Protein AF-A0A1U9P5I4-F1 (afdb_monomer)

Mean predicted aligned error: 11.29 Å

Structure (mmCIF, N/CA/C/O backbone):
data_AF-A0A1U9P5I4-F1
#
_entry.id   AF-A0A1U9P5I4-F1
#
loop_
_atom_site.group_PDB
_atom_site.id
_atom_site.type_symbol
_atom_site.label_atom_id
_atom_site.label_alt_id
_atom_site.label_comp_id
_atom_site.label_asym_id
_atom_site.label_entity_id
_atom_site.label_seq_id
_atom_site.pdbx_PDB_ins_code
_atom_site.Cartn_x
_atom_site.Cartn_y
_atom_site.Cartn_z
_atom_site.occupancy
_atom_site.B_iso_or_equiv
_atom_site.auth_seq_id
_atom_site.auth_comp_id
_atom_site.auth_asym_id
_atom_site.auth_atom_id
_atom_site.pdbx_PDB_model_num
ATOM 1 N N . MET A 1 1 ? -7.831 36.887 18.153 1.00 40.91 1 MET A N 1
ATOM 2 C CA . MET A 1 1 ? -8.481 35.955 17.207 1.00 40.91 1 MET A CA 1
ATOM 3 C C . MET A 1 1 ? -7.465 35.541 16.154 1.00 40.91 1 MET A C 1
ATOM 5 O O . MET A 1 1 ? -7.138 36.349 15.299 1.00 40.91 1 MET A O 1
ATOM 9 N N . LYS A 1 2 ? -6.933 34.320 16.227 1.00 37.94 2 LYS A N 1
ATOM 10 C CA . LYS A 1 2 ? -6.471 33.596 15.040 1.00 37.94 2 LYS A CA 1
ATOM 11 C C . LYS A 1 2 ? -6.691 32.117 15.326 1.00 37.94 2 LYS A C 1
ATOM 13 O O . LYS A 1 2 ? -6.280 31.606 16.362 1.00 37.94 2 LYS A O 1
ATOM 18 N N . THR A 1 3 ? -7.533 31.557 14.483 1.00 38.78 3 THR A N 1
ATOM 19 C CA . THR A 1 3 ? -8.202 30.269 14.564 1.00 38.78 3 THR A CA 1
ATOM 20 C C . THR A 1 3 ? -7.208 29.120 14.587 1.00 38.78 3 THR A C 1
ATOM 22 O O . THR A 1 3 ? -6.248 29.098 13.823 1.00 38.78 3 THR A O 1
ATOM 25 N N . SER A 1 4 ? -7.473 28.184 15.492 1.00 43.94 4 SER A N 1
ATOM 26 C CA . SER A 1 4 ? -6.852 26.874 15.593 1.00 43.94 4 SER A CA 1
ATOM 27 C C . SER A 1 4 ? -6.925 26.134 14.260 1.00 43.94 4 SER A C 1
ATOM 29 O O . SER A 1 4 ? -8.015 25.914 13.742 1.00 43.94 4 SER A O 1
ATOM 31 N N . GLU A 1 5 ? -5.783 25.680 13.759 1.00 42.97 5 GLU A N 1
ATOM 32 C CA . GLU A 1 5 ? -5.716 24.592 12.786 1.00 42.97 5 GLU A CA 1
ATOM 33 C C . GLU A 1 5 ? -4.978 23.439 13.464 1.00 42.97 5 GLU A C 1
ATOM 35 O O . GLU A 1 5 ? -3.804 23.153 13.246 1.00 42.97 5 GLU A O 1
ATOM 40 N N . THR A 1 6 ? -5.672 22.828 14.423 1.00 44.88 6 THR A N 1
ATOM 41 C CA . THR A 1 6 ? -5.271 21.549 14.993 1.00 44.88 6 THR A CA 1
ATOM 42 C C . THR A 1 6 ? -5.537 20.516 13.907 1.00 44.88 6 THR A C 1
ATOM 44 O O . THR A 1 6 ? -6.657 20.024 13.782 1.00 44.88 6 THR A O 1
ATOM 47 N N . ALA A 1 7 ? -4.527 20.231 13.082 1.00 46.97 7 ALA A N 1
ATOM 48 C CA . ALA A 1 7 ? -4.523 19.068 12.208 1.00 46.97 7 ALA A CA 1
ATOM 49 C C . ALA A 1 7 ? -4.668 17.830 13.102 1.00 46.97 7 ALA A C 1
ATOM 51 O O . ALA A 1 7 ? -3.713 17.333 13.700 1.00 46.97 7 ALA A O 1
ATOM 52 N N . SER A 1 8 ? -5.917 17.416 13.292 1.00 44.66 8 SER A N 1
ATOM 53 C CA . SER A 1 8 ? -6.299 16.258 14.078 1.00 44.66 8 SER A CA 1
ATOM 54 C C . SER A 1 8 ? -5.844 15.027 13.311 1.00 44.66 8 SER A C 1
ATOM 56 O O . SER A 1 8 ? -6.559 14.505 12.457 1.00 44.66 8 SER A O 1
ATOM 58 N N . THR A 1 9 ? -4.619 14.577 13.578 1.00 53.47 9 THR A N 1
ATOM 59 C CA . THR A 1 9 ? -4.164 13.250 13.174 1.00 53.47 9 THR A CA 1
ATOM 60 C C . THR A 1 9 ? -4.976 12.240 13.973 1.00 53.47 9 THR A C 1
ATOM 62 O O . THR A 1 9 ? -4.565 11.780 15.040 1.00 53.47 9 THR A O 1
ATOM 65 N N . VAL A 1 10 ? -6.167 11.910 13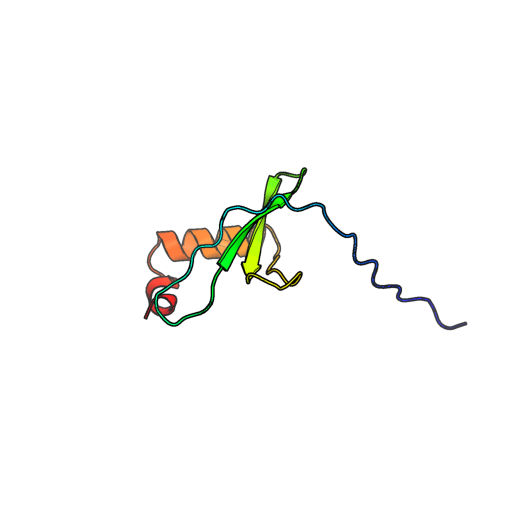.474 1.00 56.25 10 VAL A N 1
ATOM 66 C CA . VAL A 1 10 ? -6.907 10.734 13.918 1.00 56.25 10 VAL A CA 1
ATOM 67 C C . VAL A 1 10 ? -5.968 9.555 13.690 1.00 56.25 10 VAL A C 1
ATOM 69 O O . VAL A 1 10 ? -5.691 9.183 12.548 1.00 56.25 10 VAL A O 1
ATOM 72 N N . ARG A 1 11 ? -5.417 8.993 14.774 1.00 64.38 11 ARG A N 1
ATOM 73 C CA . ARG A 1 11 ? -4.641 7.751 14.707 1.00 64.38 11 ARG A CA 1
ATOM 74 C C . ARG A 1 11 ? -5.612 6.634 14.360 1.00 64.38 11 ARG A C 1
ATOM 76 O O . ARG A 1 11 ? -6.171 5.983 15.237 1.00 64.38 11 ARG A O 1
ATOM 83 N N . THR A 1 12 ? -5.860 6.465 13.070 1.00 74.88 12 THR A N 1
ATOM 84 C CA . THR A 1 12 ? -6.648 5.354 12.554 1.00 74.88 12 THR A CA 1
ATOM 85 C C . THR A 1 12 ? -5.931 4.066 12.953 1.00 74.88 12 THR A C 1
ATOM 87 O O . THR A 1 12 ? -4.737 3.915 12.696 1.00 74.88 12 THR A O 1
ATOM 90 N N . HIS A 1 13 ? -6.630 3.163 13.642 1.00 85.00 13 HIS A N 1
ATOM 91 C CA . HIS A 1 13 ? -6.068 1.867 14.010 1.00 85.00 13 HIS A CA 1
ATOM 92 C C . HIS A 1 13 ? -5.962 1.002 12.750 1.00 85.00 13 HIS A C 1
ATOM 94 O O . HIS A 1 13 ? -6.976 0.551 12.214 1.00 85.00 13 HIS A O 1
ATOM 100 N N . ILE A 1 14 ? -4.734 0.804 12.274 1.00 86.69 14 ILE A N 1
ATOM 101 C CA . ILE A 1 14 ? -4.422 0.028 11.072 1.00 86.69 14 ILE A CA 1
ATOM 102 C C . ILE A 1 14 ? -3.845 -1.322 11.506 1.00 86.69 14 ILE A C 1
ATOM 104 O O . ILE A 1 14 ? -2.815 -1.375 12.179 1.00 86.69 14 ILE A O 1
ATOM 108 N N . ALA A 1 15 ? -4.501 -2.410 11.105 1.00 90.12 15 ALA A N 1
ATOM 109 C CA . ALA A 1 15 ? -3.977 -3.763 11.235 1.00 90.12 15 ALA A CA 1
ATOM 110 C C . ALA A 1 15 ? -2.985 -4.0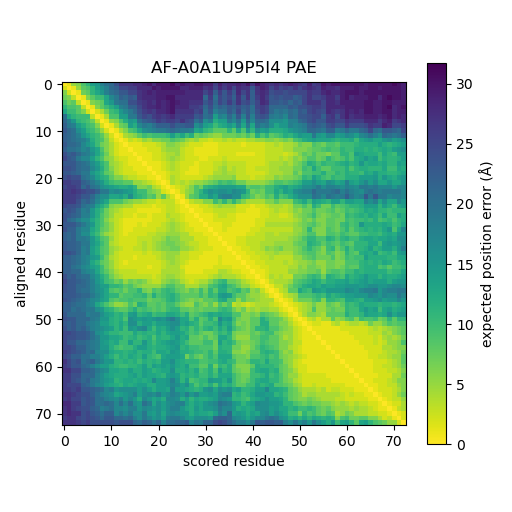22 10.093 1.00 90.12 15 ALA A C 1
ATOM 112 O O . ALA A 1 15 ? -3.379 -4.057 8.926 1.00 90.12 15 ALA A O 1
ATOM 113 N N . TRP A 1 16 ? -1.702 -4.154 10.432 1.00 88.94 16 TRP A N 1
ATOM 114 C CA . TRP A 1 16 ? -0.609 -4.331 9.474 1.00 88.94 16 TRP A CA 1
ATOM 115 C C . TRP A 1 16 ? -0.319 -5.808 9.200 1.00 88.94 16 TRP A C 1
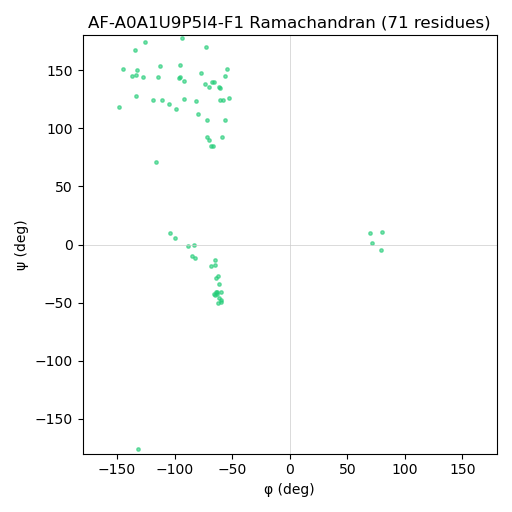ATOM 117 O O . TRP A 1 16 ? -0.313 -6.619 10.124 1.00 88.94 16 TRP A O 1
ATOM 127 N N . SER A 1 17 ? -0.035 -6.136 7.940 1.00 89.06 17 SER A N 1
ATOM 128 C CA . SER A 1 17 ? 0.514 -7.427 7.529 1.00 89.06 17 SER A CA 1
ATOM 129 C C . SER A 1 17 ? 1.985 -7.566 7.924 1.00 89.06 17 SER A C 1
ATOM 131 O O . SER A 1 17 ? 2.650 -6.582 8.274 1.00 89.06 17 SER A O 1
ATOM 133 N N . GLU A 1 18 ? 2.518 -8.780 7.774 1.00 90.19 18 GLU A N 1
ATOM 134 C CA . GLU A 1 18 ? 3.965 -8.978 7.748 1.00 90.19 18 GLU A CA 1
ATOM 135 C C . GLU A 1 18 ? 4.612 -8.118 6.642 1.00 90.19 18 GLU A C 1
ATOM 137 O O . GLU A 1 18 ? 3.984 -7.883 5.596 1.00 90.19 18 GLU A O 1
ATOM 142 N N . PRO A 1 19 ? 5.832 -7.599 6.868 1.00 88.50 19 PRO A N 1
ATOM 143 C CA . PRO A 1 19 ? 6.554 -6.831 5.863 1.00 88.50 19 PRO A CA 1
ATOM 144 C C . PRO A 1 19 ? 6.987 -7.677 4.665 1.00 88.50 19 PRO A C 1
ATOM 146 O O . PRO A 1 19 ? 7.505 -8.778 4.820 1.00 88.50 19 PRO A O 1
ATOM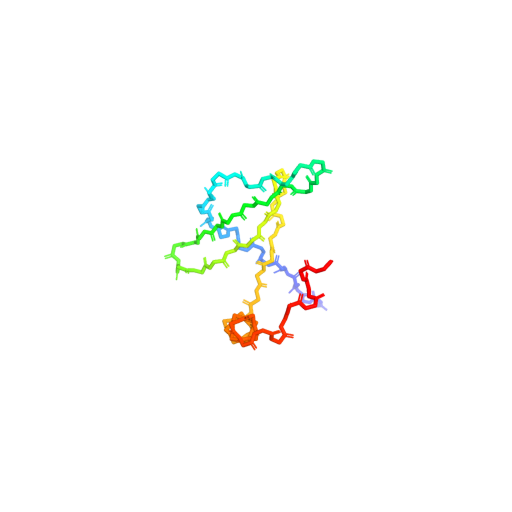 149 N N . PHE A 1 20 ? 6.866 -7.104 3.473 1.00 84.44 20 PHE A N 1
ATOM 150 C CA . PHE A 1 20 ? 7.497 -7.572 2.250 1.00 84.44 20 PHE A CA 1
ATOM 151 C C . PHE A 1 20 ? 8.763 -6.749 1.986 1.00 84.44 20 PHE A C 1
ATOM 153 O O . PHE A 1 20 ? 8.696 -5.534 1.778 1.00 84.44 20 PHE A O 1
ATOM 160 N N . CYS A 1 21 ? 9.918 -7.411 2.008 1.00 84.69 21 CYS A N 1
ATOM 161 C CA . CYS A 1 21 ? 11.219 -6.797 1.766 1.00 84.69 21 CYS A CA 1
ATOM 162 C C . CYS A 1 21 ? 11.785 -7.302 0.438 1.00 84.69 21 CYS A C 1
ATOM 164 O O . CYS A 1 21 ? 11.944 -8.507 0.255 1.00 84.69 21 CYS A O 1
ATOM 166 N N . SER A 1 22 ? 12.114 -6.384 -0.470 1.00 77.75 22 SER A N 1
ATOM 167 C CA . SER A 1 22 ? 12.946 -6.715 -1.629 1.00 77.75 22 SER A CA 1
ATOM 168 C C . SER A 1 22 ? 14.409 -6.818 -1.194 1.00 77.75 22 SER A C 1
ATOM 170 O O . SER A 1 22 ? 14.840 -6.109 -0.281 1.00 77.75 22 SER A O 1
ATOM 172 N N . GLU A 1 23 ? 15.181 -7.690 -1.842 1.00 72.25 23 GLU A N 1
ATOM 173 C CA . GLU A 1 23 ? 16.598 -7.882 -1.525 1.00 72.25 23 GLU A CA 1
ATOM 174 C C . GLU A 1 23 ? 17.361 -6.551 -1.674 1.00 72.25 23 GLU A C 1
ATOM 176 O O . GLU A 1 23 ? 17.266 -5.883 -2.703 1.00 72.25 23 GLU A O 1
ATOM 181 N N . GLY A 1 24 ? 18.049 -6.117 -0.612 1.00 66.25 24 GLY A N 1
ATOM 182 C CA . GLY A 1 24 ? 18.816 -4.863 -0.591 1.00 66.25 24 GLY A CA 1
ATOM 183 C C . GLY A 1 24 ? 18.007 -3.554 -0.606 1.00 66.25 24 GLY A C 1
ATOM 184 O O . GLY A 1 24 ? 18.609 -2.494 -0.765 1.00 66.25 24 GLY A O 1
ATOM 185 N N . ALA A 1 25 ? 16.677 -3.588 -0.444 1.00 66.56 25 ALA A N 1
ATOM 186 C CA . ALA A 1 25 ? 15.805 -2.426 -0.649 1.00 66.56 25 ALA A CA 1
ATOM 187 C C . ALA A 1 25 ? 14.797 -2.176 0.495 1.00 66.56 25 ALA A C 1
ATOM 189 O O . ALA A 1 25 ? 14.806 -2.827 1.539 1.00 66.56 25 ALA A O 1
ATOM 190 N N . ASN A 1 26 ? 13.930 -1.176 0.291 1.00 76.06 26 ASN A N 1
ATOM 191 C CA . ASN A 1 26 ? 12.895 -0.756 1.235 1.00 76.06 26 ASN A CA 1
ATOM 192 C C . ASN A 1 26 ? 11.901 -1.892 1.541 1.00 76.06 26 ASN A C 1
ATOM 194 O O . ASN A 1 26 ? 11.394 -2.556 0.637 1.00 76.06 26 ASN A O 1
ATOM 198 N N . CYS A 1 27 ? 11.581 -2.066 2.822 1.00 83.62 27 CYS A N 1
ATOM 199 C CA . CYS A 1 27 ? 10.565 -3.000 3.296 1.00 83.62 27 CYS A CA 1
ATOM 200 C C . CYS A 1 27 ? 9.203 -2.301 3.411 1.00 83.62 27 CYS A C 1
ATOM 202 O O . CYS A 1 27 ? 9.060 -1.291 4.113 1.00 83.62 27 CYS A O 1
ATOM 204 N N . PHE A 1 28 ? 8.192 -2.868 2.759 1.00 83.75 28 PHE A N 1
ATOM 205 C CA . PHE A 1 28 ? 6.828 -2.346 2.729 1.00 83.75 28 PHE A CA 1
ATOM 206 C C . PHE A 1 28 ? 5.867 -3.274 3.464 1.00 83.75 28 PHE A C 1
ATOM 208 O O . PHE A 1 28 ? 6.089 -4.473 3.563 1.00 83.75 28 PHE A O 1
ATOM 215 N N . ARG A 1 29 ? 4.770 -2.728 3.975 1.00 85.12 29 ARG A N 1
ATOM 216 C CA . ARG A 1 29 ? 3.689 -3.480 4.613 1.00 85.12 29 ARG A CA 1
ATOM 217 C C . ARG A 1 29 ? 2.345 -2.940 4.160 1.00 85.12 29 ARG A C 1
ATOM 219 O O . ARG A 1 29 ? 2.183 -1.732 3.968 1.00 85.12 29 ARG A O 1
ATOM 226 N N . PHE A 1 30 ? 1.379 -3.838 4.031 1.00 85.38 30 PHE A N 1
ATOM 227 C CA . PHE A 1 30 ? 0.000 -3.479 3.743 1.00 85.38 30 PHE A CA 1
ATOM 228 C C . PHE A 1 30 ? -0.787 -3.407 5.044 1.00 85.38 30 PHE A C 1
ATOM 230 O O . PHE A 1 30 ? -0.562 -4.185 5.969 1.00 85.38 30 PHE A O 1
ATOM 237 N N . GLY A 1 31 ? -1.707 -2.457 5.129 1.00 86.00 31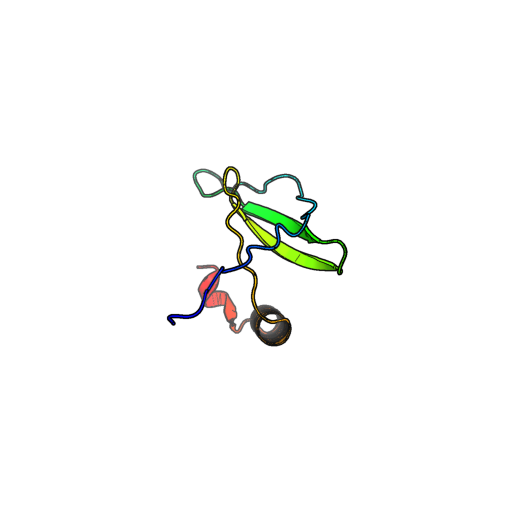 GLY A N 1
ATOM 238 C CA . GLY A 1 31 ? -2.555 -2.269 6.294 1.00 86.00 31 GLY A CA 1
ATOM 239 C C . GLY A 1 31 ? -4.011 -2.103 5.904 1.00 86.00 31 GLY A C 1
ATOM 240 O O . GLY A 1 31 ? -4.313 -1.577 4.832 1.00 86.00 31 GLY A O 1
ATOM 241 N N . ARG A 1 32 ? -4.921 -2.527 6.781 1.00 86.38 32 ARG A N 1
ATOM 242 C CA . ARG A 1 32 ? -6.337 -2.155 6.695 1.00 86.38 32 ARG A CA 1
ATOM 243 C C . ARG A 1 32 ? -6.840 -1.584 8.005 1.00 86.38 32 ARG A C 1
ATOM 245 O O . ARG A 1 32 ? -6.442 -2.041 9.074 1.00 86.38 32 ARG A O 1
ATOM 252 N N . ASP A 1 33 ? -7.722 -0.600 7.919 1.00 87.06 33 ASP A N 1
ATOM 253 C CA . ASP A 1 33 ? -8.453 -0.106 9.083 1.00 87.06 33 ASP A CA 1
ATOM 254 C C . ASP A 1 33 ? -9.815 -0.797 9.253 1.00 87.06 33 ASP A C 1
ATOM 256 O O . ASP A 1 33 ? -10.241 -1.611 8.429 1.00 87.06 33 ASP A O 1
ATOM 260 N N . ALA A 1 34 ? -10.524 -0.443 10.327 1.00 85.62 34 ALA A N 1
ATOM 261 C CA . ALA A 1 34 ? -11.858 -0.967 10.615 1.00 85.62 34 ALA A CA 1
ATOM 262 C C . ALA A 1 34 ? -12.931 -0.555 9.584 1.00 85.62 34 ALA A C 1
ATOM 264 O O . ALA A 1 34 ? -13.982 -1.186 9.520 1.00 85.62 34 ALA A O 1
ATOM 265 N N . ALA A 1 35 ? -12.679 0.478 8.772 1.00 82.88 35 ALA A N 1
ATOM 266 C CA . ALA A 1 35 ? -13.566 0.904 7.689 1.00 82.88 35 ALA A CA 1
ATOM 267 C C . ALA A 1 35 ? -13.274 0.168 6.365 1.00 82.88 35 ALA A C 1
ATOM 269 O O . ALA A 1 35 ? -13.944 0.411 5.362 1.00 82.88 35 ALA A O 1
ATOM 270 N N . GLY A 1 36 ? -12.278 -0.723 6.345 1.00 78.62 36 GLY A N 1
ATOM 271 C CA . GLY A 1 36 ? -11.877 -1.480 5.163 1.00 78.62 36 GLY A CA 1
ATOM 272 C C . GLY A 1 36 ? -10.990 -0.702 4.188 1.00 78.62 36 GLY A C 1
ATOM 273 O O . GLY A 1 36 ? -10.756 -1.190 3.080 1.00 78.62 36 GLY A O 1
ATOM 274 N N . ARG A 1 37 ? -10.475 0.474 4.571 1.00 80.12 37 ARG A N 1
ATOM 275 C CA . ARG A 1 37 ? -9.528 1.237 3.747 1.00 80.12 37 ARG A CA 1
ATOM 276 C C . ARG A 1 37 ? -8.166 0.560 3.764 1.00 80.12 37 ARG A C 1
ATOM 278 O O . ARG A 1 37 ? -7.721 0.094 4.809 1.00 80.12 37 ARG A O 1
ATOM 285 N N . ALA A 1 38 ? -7.525 0.500 2.600 1.00 80.00 38 ALA A N 1
ATOM 286 C CA . ALA A 1 38 ? -6.203 -0.088 2.433 1.00 80.00 38 ALA A CA 1
ATOM 287 C C . ALA A 1 38 ? -5.111 0.985 2.507 1.00 80.00 38 ALA A C 1
ATOM 289 O O . ALA A 1 38 ? -5.293 2.100 2.021 1.00 80.00 38 ALA A O 1
ATOM 290 N N . TYR A 1 39 ? -3.976 0.611 3.085 1.00 81.25 39 TYR A N 1
ATOM 291 C CA . TYR A 1 39 ? -2.823 1.469 3.322 1.00 81.25 39 TYR A CA 1
ATOM 292 C C . TYR A 1 39 ? -1.542 0.751 2.902 1.00 81.25 39 TYR A C 1
ATOM 294 O O . TYR A 1 39 ? -1.423 -0.462 3.089 1.00 81.25 39 TYR A O 1
ATOM 302 N N . ILE A 1 40 ? -0.570 1.505 2.386 1.00 82.94 40 ILE A N 1
ATOM 303 C CA . ILE A 1 40 ? 0.796 1.026 2.133 1.00 82.94 40 ILE A CA 1
ATOM 304 C C . ILE A 1 40 ? 1.741 1.870 2.981 1.00 82.94 40 ILE A C 1
ATOM 306 O O . ILE A 1 40 ? 1.723 3.098 2.898 1.00 82.94 40 ILE A O 1
ATOM 310 N N . GLY A 1 41 ? 2.547 1.223 3.816 1.00 85.56 41 GLY A N 1
ATOM 311 C CA . GLY A 1 41 ? 3.528 1.887 4.672 1.00 85.56 41 GLY A CA 1
ATOM 312 C C . GLY A 1 41 ? 4.878 1.184 4.637 1.00 85.56 41 GLY A C 1
ATOM 313 O O . GLY A 1 41 ? 4.986 0.056 4.162 1.00 85.56 41 GLY A O 1
ATOM 314 N N . THR A 1 42 ? 5.908 1.835 5.168 1.00 82.75 42 THR A N 1
ATOM 315 C CA . THR A 1 42 ? 7.231 1.229 5.372 1.00 82.75 42 THR A CA 1
ATOM 316 C C . THR A 1 42 ? 7.370 0.686 6.794 1.00 82.75 42 THR A C 1
ATOM 318 O O . THR A 1 42 ? 6.692 1.127 7.731 1.00 82.75 42 THR A O 1
ATOM 321 N N . THR A 1 43 ? 8.232 -0.310 6.989 1.00 79.75 43 THR A N 1
ATOM 322 C CA . THR A 1 43 ? 8.568 -0.800 8.337 1.00 79.75 43 THR A CA 1
ATOM 323 C C . THR A 1 43 ? 9.295 0.258 9.154 1.00 79.75 43 THR A C 1
ATOM 325 O O . THR A 1 43 ? 10.158 0.965 8.644 1.00 79.75 43 THR A O 1
ATOM 328 N N . GLY A 1 44 ? 8.956 0.356 10.441 1.00 72.50 44 GLY A N 1
ATOM 329 C CA . GLY A 1 44 ? 9.562 1.327 11.359 1.00 72.50 44 GLY A CA 1
ATOM 330 C C . GLY A 1 44 ? 9.014 2.754 11.241 1.00 72.50 44 GLY A C 1
ATOM 331 O O . GLY A 1 44 ? 9.358 3.591 12.069 1.00 72.50 44 GLY A O 1
ATOM 332 N N . SER A 1 45 ? 8.121 3.029 10.282 1.00 71.19 45 SER A N 1
ATOM 333 C CA . SER A 1 45 ? 7.450 4.324 10.131 1.00 71.19 45 SER A CA 1
ATOM 334 C C . SER A 1 45 ? 5.943 4.221 10.377 1.00 71.19 45 SER A C 1
ATOM 336 O O . SER A 1 45 ? 5.291 3.231 10.029 1.00 71.19 45 SER A O 1
ATOM 338 N N . GLY A 1 46 ? 5.375 5.263 10.988 1.00 66.62 46 GLY A N 1
ATOM 339 C CA . GLY A 1 46 ? 3.925 5.479 11.046 1.00 66.62 46 GLY A CA 1
ATOM 340 C C . GLY A 1 46 ? 3.368 6.147 9.784 1.00 66.62 46 GLY A C 1
ATOM 341 O O . GLY A 1 46 ? 2.149 6.185 9.601 1.00 66.62 46 GLY A O 1
ATOM 342 N N . ALA A 1 47 ? 4.249 6.662 8.919 1.00 69.75 47 ALA A N 1
ATOM 343 C CA . ALA A 1 47 ? 3.866 7.253 7.649 1.00 69.75 47 ALA A CA 1
ATOM 344 C C . ALA A 1 47 ? 3.383 6.163 6.689 1.00 69.75 47 ALA A C 1
ATOM 346 O O . ALA A 1 47 ? 3.983 5.093 6.560 1.00 69.75 47 ALA A O 1
ATOM 347 N N . HIS A 1 48 ? 2.279 6.453 6.025 1.00 70.06 48 HIS A N 1
ATOM 348 C CA . HIS A 1 48 ? 1.652 5.577 5.058 1.00 70.06 48 HIS A CA 1
ATOM 349 C C . HIS A 1 48 ? 1.045 6.432 3.955 1.00 70.06 48 HIS A C 1
ATOM 351 O O . HIS A 1 48 ? 0.653 7.575 4.194 1.00 70.06 48 HIS A O 1
ATOM 357 N N . VAL A 1 49 ? 0.974 5.881 2.750 1.00 68.75 49 VAL A N 1
ATOM 358 C CA . VAL A 1 49 ? 0.259 6.521 1.650 1.00 68.75 49 VAL A CA 1
ATOM 359 C C . VAL A 1 49 ? -1.220 6.198 1.814 1.00 68.75 49 VAL A C 1
ATOM 361 O O . VAL A 1 49 ? -1.612 5.032 1.901 1.00 68.75 49 VAL A O 1
ATOM 364 N N . SER A 1 50 ? -2.033 7.243 1.877 1.00 69.06 50 SER A N 1
ATOM 365 C CA . SER A 1 50 ? -3.487 7.174 1.794 1.00 69.06 50 SER A CA 1
ATOM 366 C C . SER A 1 50 ? -3.947 8.250 0.823 1.00 69.06 50 SER A C 1
ATOM 368 O O . SER A 1 50 ? -3.572 9.408 0.990 1.00 69.06 50 SER A O 1
ATOM 370 N N . ASP A 1 51 ? -4.748 7.872 -0.163 1.00 70.19 51 ASP A N 1
ATOM 371 C CA . ASP A 1 51 ? -5.342 8.780 -1.145 1.00 70.19 51 ASP A CA 1
ATOM 372 C C . ASP A 1 51 ? -6.868 8.574 -1.149 1.00 70.19 51 ASP A C 1
ATOM 374 O O . ASP A 1 51 ? -7.396 7.685 -0.469 1.00 70.19 51 ASP A O 1
ATOM 378 N N . SER A 1 52 ? -7.588 9.397 -1.903 1.00 70.56 52 SER A N 1
ATOM 379 C CA . SER A 1 52 ? -9.000 9.208 -2.213 1.00 70.56 52 SER A CA 1
ATOM 380 C C . SER A 1 52 ? -9.264 7.833 -2.837 1.00 70.56 52 SER A C 1
ATOM 382 O O . SER A 1 52 ? -8.426 7.243 -3.531 1.00 70.56 52 SER A O 1
ATOM 384 N N . VAL A 1 53 ? -10.471 7.311 -2.610 1.00 73.75 53 VAL A N 1
ATOM 385 C CA . VAL A 1 53 ? -10.900 6.034 -3.198 1.00 73.75 53 VAL A CA 1
ATOM 386 C C . VAL A 1 53 ? -10.906 6.132 -4.727 1.00 73.75 53 VAL A C 1
ATOM 388 O O . VAL A 1 53 ? -10.593 5.160 -5.413 1.00 73.75 53 VAL A O 1
ATOM 391 N N . GLU A 1 54 ? -11.229 7.306 -5.260 1.00 72.31 54 GLU A N 1
ATOM 392 C CA . GLU A 1 54 ? -11.241 7.632 -6.683 1.00 72.31 54 GLU A CA 1
ATOM 393 C C . GLU A 1 54 ? -9.839 7.509 -7.291 1.00 72.31 54 GLU A C 1
ATOM 395 O O . GLU A 1 54 ? -9.669 6.798 -8.284 1.00 72.31 54 GLU A O 1
ATOM 400 N N . ALA A 1 55 ? -8.827 8.120 -6.665 1.00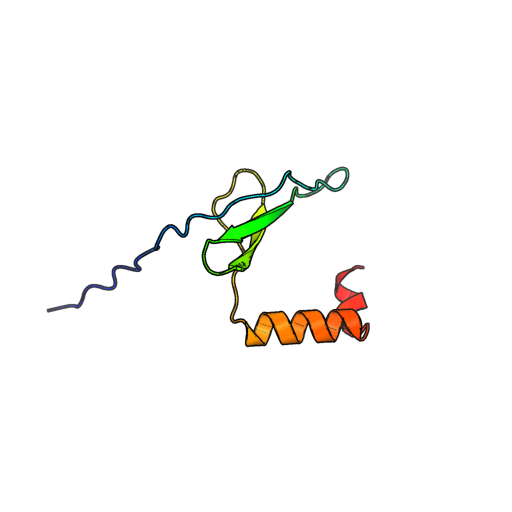 75.00 55 ALA A N 1
ATOM 401 C CA . ALA A 1 55 ? -7.443 8.052 -7.129 1.00 75.00 55 ALA A CA 1
ATOM 402 C C . ALA A 1 55 ? -6.882 6.625 -7.061 1.00 75.00 55 ALA A C 1
ATOM 404 O O . ALA A 1 55 ? -6.284 6.144 -8.025 1.00 75.00 55 ALA A O 1
ATOM 405 N N . LEU A 1 56 ? -7.139 5.902 -5.966 1.00 80.69 56 LEU A N 1
ATOM 406 C CA . LEU A 1 56 ? -6.715 4.505 -5.829 1.00 80.69 56 LEU A CA 1
ATOM 407 C C . LEU A 1 56 ? -7.381 3.599 -6.873 1.00 80.69 56 LEU A C 1
ATOM 409 O O . LEU A 1 56 ? -6.719 2.740 -7.456 1.00 80.69 56 LEU A O 1
ATOM 413 N N . ARG A 1 57 ? -8.677 3.792 -7.156 1.00 80.25 57 ARG A N 1
ATOM 414 C CA . ARG A 1 57 ? -9.375 3.052 -8.221 1.00 80.25 57 ARG A CA 1
ATOM 415 C C . ARG A 1 57 ? -8.793 3.357 -9.598 1.00 80.25 57 ARG A C 1
ATOM 417 O O . ARG A 1 57 ? -8.604 2.423 -10.377 1.00 80.25 57 ARG A O 1
ATOM 424 N N . ALA A 1 58 ? -8.493 4.623 -9.884 1.00 81.00 58 ALA A N 1
ATOM 425 C CA . ALA A 1 58 ? -7.871 5.028 -11.140 1.00 81.00 58 ALA A CA 1
ATOM 426 C C . ALA A 1 58 ? -6.492 4.374 -11.315 1.00 81.00 58 ALA A C 1
ATOM 428 O O . ALA A 1 58 ? -6.234 3.769 -12.356 1.00 81.00 58 ALA A O 1
ATOM 429 N N . LEU A 1 59 ? -5.657 4.397 -10.271 1.00 81.19 59 LEU A N 1
ATOM 430 C CA . LEU A 1 59 ? -4.347 3.747 -10.272 1.00 81.19 59 LEU A CA 1
ATOM 431 C C . LEU A 1 59 ? -4.460 2.237 -10.520 1.00 81.19 59 LEU A C 1
ATOM 433 O O . LEU A 1 59 ? -3.799 1.709 -11.410 1.00 81.19 59 LEU A O 1
ATOM 437 N N . VAL A 1 60 ? -5.332 1.534 -9.788 1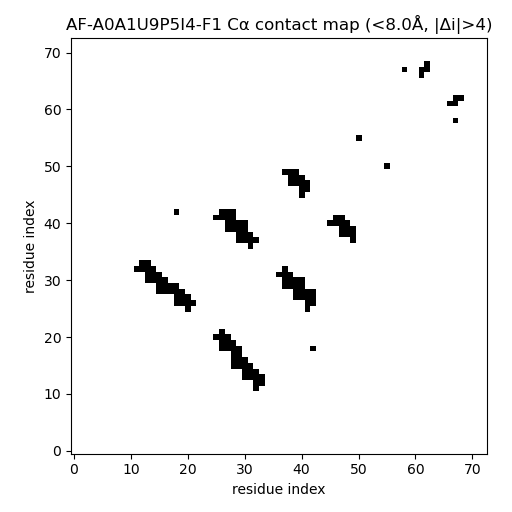.00 82.94 60 VAL A N 1
ATOM 438 C CA . VAL A 1 60 ? -5.540 0.086 -9.974 1.00 82.94 60 VAL A CA 1
ATOM 439 C C . VAL A 1 60 ? -6.019 -0.232 -11.392 1.00 82.94 60 VAL A C 1
ATOM 441 O O . VAL A 1 60 ? -5.568 -1.212 -11.985 1.00 82.94 60 VAL A O 1
ATOM 444 N N . SER A 1 61 ? -6.919 0.582 -11.951 1.00 85.81 61 SER A N 1
ATOM 445 C CA . SER A 1 61 ? -7.378 0.410 -13.331 1.00 85.81 61 SER A CA 1
ATOM 446 C C . SER A 1 61 ? -6.241 0.610 -14.336 1.00 85.81 61 SER A C 1
ATOM 448 O O . SER A 1 61 ? -6.140 -0.162 -15.286 1.00 85.81 61 SER A O 1
ATOM 450 N N . ALA A 1 62 ? -5.373 1.601 -14.119 1.00 81.19 62 ALA A N 1
ATOM 451 C CA . ALA A 1 62 ? -4.219 1.869 -14.975 1.00 81.19 62 ALA A CA 1
ATOM 452 C C . ALA A 1 62 ? -3.184 0.733 -14.928 1.00 81.19 62 ALA A C 1
ATOM 454 O O . ALA A 1 62 ? -2.715 0.302 -15.979 1.00 81.19 62 ALA A O 1
ATOM 455 N N . VAL A 1 63 ? -2.889 0.191 -13.739 1.00 81.50 63 VAL A N 1
ATOM 456 C CA . VAL A 1 63 ? -2.016 -0.987 -13.573 1.00 81.50 63 VAL A CA 1
ATOM 457 C C . VAL A 1 63 ? -2.589 -2.194 -14.311 1.00 81.50 63 VAL A C 1
ATOM 459 O O . VAL A 1 63 ? -1.888 -2.836 -15.083 1.00 81.50 63 VAL A O 1
ATOM 462 N N . LYS A 1 64 ? -3.886 -2.482 -14.150 1.00 82.88 64 LYS A N 1
ATOM 463 C CA . LYS A 1 64 ? -4.530 -3.606 -14.853 1.00 82.88 64 LYS A CA 1
ATOM 464 C C . LYS A 1 64 ? -4.546 -3.448 -16.373 1.00 82.88 64 LYS A C 1
ATOM 466 O O . LYS A 1 64 ? -4.573 -4.450 -17.077 1.00 82.88 64 LYS A O 1
ATOM 471 N N . ALA A 1 65 ? -4.560 -2.214 -16.867 1.00 91.62 65 ALA A N 1
ATOM 472 C CA . ALA A 1 65 ? -4.506 -1.910 -18.291 1.00 91.62 65 ALA A CA 1
ATOM 473 C C . ALA A 1 65 ? -3.074 -1.913 -18.864 1.00 91.62 65 ALA A C 1
ATOM 475 O O . ALA A 1 65 ? -2.911 -1.618 -20.045 1.00 91.62 65 ALA A O 1
ATOM 476 N N . GLY A 1 66 ? -2.045 -2.176 -18.047 1.00 86.38 66 GLY A N 1
ATOM 477 C CA . GLY A 1 66 ? -0.633 -2.069 -18.438 1.00 86.38 66 GLY A CA 1
ATOM 478 C C . GLY A 1 66 ? -0.141 -0.626 -18.625 1.00 86.38 66 GLY A C 1
ATOM 479 O O . GLY A 1 66 ? 1.018 -0.374 -18.939 1.00 86.38 66 GLY A O 1
ATOM 480 N N . ALA A 1 67 ? -0.999 0.374 -18.400 1.00 82.31 67 ALA A N 1
ATOM 481 C CA . ALA A 1 67 ? -0.647 1.783 -18.571 1.00 82.31 67 ALA A CA 1
ATOM 482 C C . ALA A 1 67 ? 0.368 2.271 -17.522 1.00 82.31 67 ALA A C 1
ATOM 484 O O . ALA A 1 67 ? 1.019 3.294 -17.723 1.00 82.31 67 ALA A O 1
ATOM 485 N N . ALA A 1 68 ? 0.507 1.542 -16.412 1.00 78.12 68 ALA A N 1
ATOM 486 C CA . ALA A 1 68 ? 1.435 1.844 -15.328 1.00 78.12 68 ALA A CA 1
ATOM 487 C C . ALA A 1 68 ? 2.690 0.948 -15.318 1.00 78.12 68 ALA A C 1
ATOM 489 O O . ALA A 1 68 ? 3.462 1.018 -14.367 1.00 78.12 68 ALA A O 1
ATOM 490 N N . ASP A 1 69 ? 2.931 0.140 -16.357 1.00 76.00 69 ASP A N 1
ATOM 491 C CA . ASP A 1 69 ? 4.067 -0.800 -16.395 1.00 76.00 69 ASP A CA 1
ATOM 492 C C . ASP A 1 69 ? 5.427 -0.090 -16.338 1.00 76.00 69 ASP A C 1
ATOM 494 O O . ASP A 1 69 ? 6.397 -0.620 -15.802 1.00 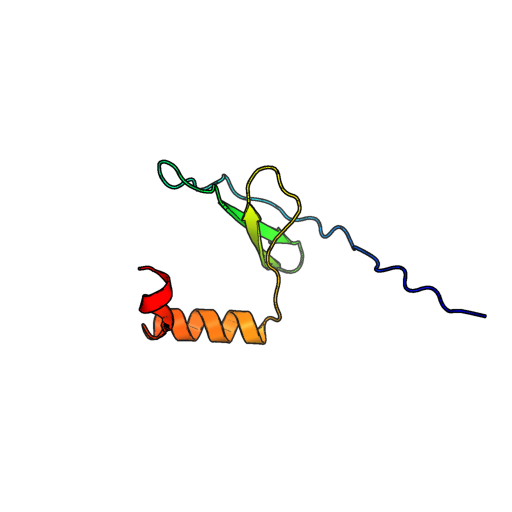76.00 69 ASP A O 1
ATOM 498 N N . HIS A 1 70 ? 5.481 1.160 -16.802 1.00 74.12 70 HIS A N 1
ATOM 499 C CA . HIS A 1 70 ? 6.657 2.023 -16.699 1.00 74.12 70 HIS A CA 1
ATOM 500 C C . HIS A 1 70 ? 7.042 2.387 -15.251 1.00 74.12 70 HIS A C 1
ATOM 502 O O . HIS A 1 70 ? 8.136 2.898 -15.037 1.00 74.12 70 HIS A O 1
ATOM 508 N N . LEU A 1 71 ? 6.171 2.145 -14.261 1.00 64.75 71 LEU A N 1
ATOM 509 C CA . LEU A 1 71 ? 6.473 2.321 -12.833 1.00 64.75 71 LEU A CA 1
ATOM 510 C C . LEU A 1 71 ? 7.160 1.097 -12.206 1.00 64.75 71 LEU A C 1
ATOM 512 O O . LEU A 1 71 ? 7.587 1.172 -11.057 1.00 64.75 71 LEU A O 1
ATOM 516 N N . LEU A 1 72 ? 7.223 -0.029 -12.923 1.00 65.00 72 LEU A N 1
ATOM 517 C CA . LEU A 1 72 ? 7.834 -1.279 -12.458 1.00 65.00 72 LEU A CA 1
ATOM 518 C C . LEU A 1 72 ? 9.258 -1.491 -13.007 1.00 65.00 72 LEU A C 1
ATOM 520 O O . LEU A 1 72 ? 9.817 -2.570 -12.812 1.00 65.00 72 LEU A O 1
ATOM 524 N N . ALA A 1 73 ? 9.807 -0.497 -13.713 1.00 53.03 73 ALA A N 1
ATOM 525 C 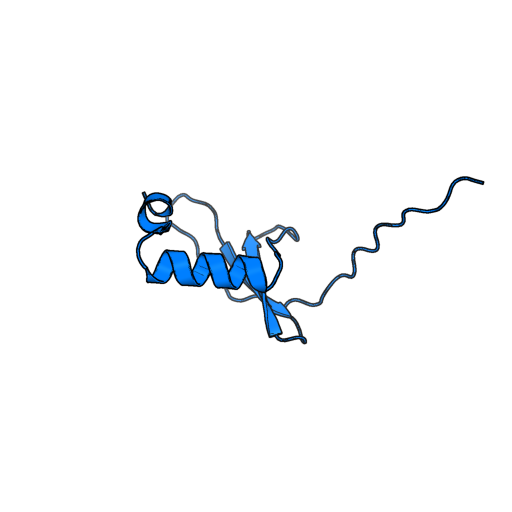CA . ALA A 1 73 ? 11.117 -0.538 -14.365 1.00 53.03 73 ALA A CA 1
ATOM 526 C C . ALA A 1 73 ? 12.255 -0.031 -13.467 1.00 53.03 73 ALA A C 1
ATOM 528 O O . ALA A 1 73 ? 12.021 0.917 -12.682 1.00 53.03 73 ALA A O 1
#

Secondary structure (DSSP, 8-state):
-------------EEEPPPEE-TTS-EEEEEEETT--EEEEETT-S-EE---HHHHHHHHHHHHTTTTGGG--

Foldseek 3Di:
DDDDPPPPPPLFDWDWDDWDDDVPDWIKIWTAGPVGAIWIDTPPDPDIDDDDPVVVVVVVVCVVVCVCVVVVD

pLDDT: mean 74.13, std 13.91, range [37.94, 91.62]

Radius of gyration: 15.85 Å; Cα contacts (8 Å, |Δi|>4): 73; chains: 1; bounding box: 32×45×36 Å

Sequence (73 aa):
MKTSETASTVRTHIAWSEPFCSEGANCFRFGRDAAGRAYIGTTGSGAHVSDSVEALRALVSAVKAGAADHLLA

Solvent-accessible surface area (backbone atoms only — not comparable to full-atom values): 4699 Å² total; per-residue (Å²): 142,81,82,84,81,75,80,75,78,73,80,73,67,59,56,67,52,79,71,51,64,51,91,99,52,77,39,35,26,48,28,36,35,92,86,68,51,71,35,46,27,42,72,98,50,91,62,57,58,77,76,55,72,65,58,54,50,51,51,52,52,31,49,76,69,54,74,42,55,81,75,76,110

Nearest PDB structures (foldseek):
  8p5d-assembly1_SE0  TM=6.832E-01  e=1.501E+00  Spraguea lophii 42_110
  7oyb-assembly1_E2  TM=7.598E-01  e=1.501E+00  Danio rerio
  6zj3-assembly1_SE  TM=7.884E-01  e=4.077E+00  Euglena gracilis
  7syj-assembly1_F  TM=6.607E-01  e=2.803E+00  Oryctolagus cuniculus